Protein AF-A0A150NVM1-F1 (afdb_monomer_lite)

Foldseek 3Di:
DPPPPDVVLVVLLVVLVVLCVLLVVLVVQVPDPDPDRPSVVSNVVSVVSVVSNVVSVVVVQVPDPDRDPVVVVVVVVVVVCVVVVVVVVVVVVVVVPPDPVVVPD

Radius of gyration: 19.24 Å; chains: 1; bounding box: 65×21×48 Å

pLDDT: mean 72.73, std 12.14, range [39.81, 87.25]

Organism: Strept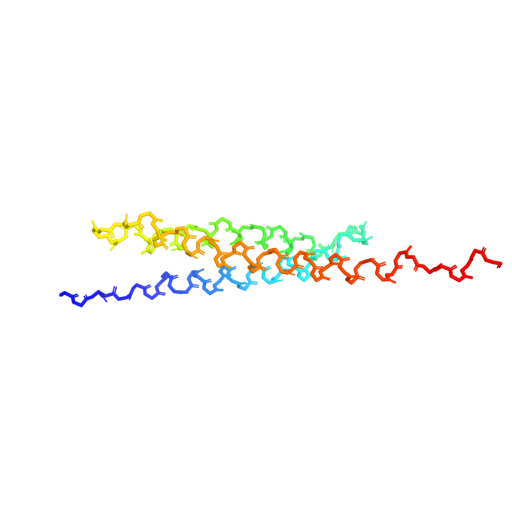ococcus mitis (NCBI:txid28037)

Structure (mmCIF, N/CA/C/O backbone):
data_AF-A0A150NVM1-F1
#
_entry.id   AF-A0A150NVM1-F1
#
loop_
_atom_site.group_PDB
_atom_site.id
_atom_site.type_symbol
_atom_site.label_atom_id
_atom_site.label_alt_id
_atom_site.label_comp_id
_atom_site.label_asym_id
_atom_site.label_entity_id
_atom_site.label_seq_id
_atom_site.pdbx_PDB_ins_code
_atom_site.Cartn_x
_atom_site.Cartn_y
_atom_site.Cartn_z
_atom_site.occupancy
_atom_site.B_iso_or_equiv
_atom_site.auth_seq_id
_atom_site.auth_comp_id
_atom_site.auth_asym_id
_atom_site.auth_atom_id
_atom_site.pdbx_PDB_model_num
ATOM 1 N N . MET A 1 1 ? -23.781 -7.128 18.645 1.00 39.81 1 MET A N 1
ATOM 2 C CA . MET A 1 1 ? -24.124 -6.297 17.466 1.00 39.81 1 MET A CA 1
ATOM 3 C C . MET A 1 1 ? -23.408 -6.861 16.242 1.00 39.81 1 MET A C 1
ATOM 5 O O . MET A 1 1 ? -22.181 -6.860 16.234 1.00 39.81 1 MET A O 1
ATOM 9 N N . ARG A 1 2 ? -24.125 -7.404 15.243 1.00 40.78 2 ARG A N 1
ATOM 10 C CA . ARG A 1 2 ? -23.505 -7.814 13.967 1.00 40.78 2 ARG A CA 1
ATOM 11 C C . ARG A 1 2 ? -22.938 -6.557 13.303 1.00 40.78 2 ARG A C 1
ATOM 13 O O . ARG A 1 2 ? -23.706 -5.679 12.928 1.00 40.78 2 ARG A O 1
ATOM 20 N N . LYS A 1 3 ? -21.610 -6.447 13.188 1.00 58.94 3 LYS A N 1
ATOM 21 C CA . LYS A 1 3 ? -20.993 -5.417 12.341 1.00 58.94 3 LYS A CA 1
ATOM 22 C C . LYS A 1 3 ? -21.445 -5.691 10.910 1.00 58.94 3 LYS A C 1
ATOM 24 O O . LYS A 1 3 ? -21.013 -6.678 10.321 1.00 58.94 3 LYS A O 1
ATOM 29 N N . VAL A 1 4 ? -22.323 -4.851 10.371 1.00 61.94 4 VAL A N 1
ATOM 30 C CA . VAL A 1 4 ? -22.632 -4.857 8.940 1.00 61.94 4 VAL A CA 1
ATOM 31 C C . VAL A 1 4 ? -21.328 -4.518 8.227 1.00 61.94 4 VAL A C 1
ATOM 33 O O . VAL A 1 4 ? -20.774 -3.432 8.401 1.00 61.94 4 VAL A O 1
ATOM 36 N N . ARG A 1 5 ? -20.759 -5.501 7.527 1.00 64.19 5 ARG A N 1
ATOM 37 C CA . ARG A 1 5 ? -19.500 -5.327 6.807 1.00 64.19 5 ARG A CA 1
ATOM 38 C C . ARG A 1 5 ? -19.771 -4.412 5.619 1.00 64.19 5 ARG A C 1
ATOM 40 O O . ARG A 1 5 ? -20.614 -4.725 4.786 1.00 64.19 5 ARG A O 1
ATOM 47 N N . ASN A 1 6 ? -19.090 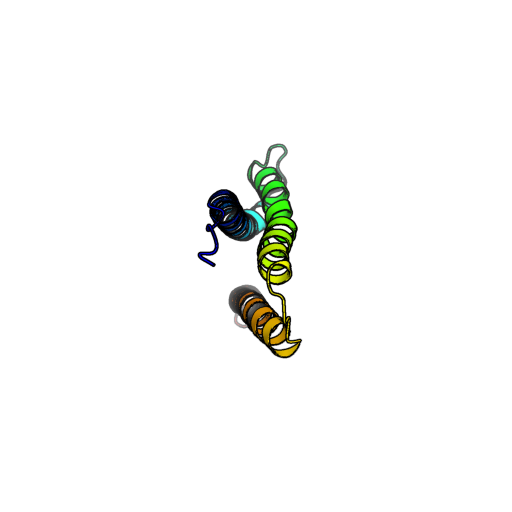-3.273 5.566 1.00 75.00 6 ASN A N 1
ATOM 48 C CA . ASN A 1 6 ? -19.290 -2.310 4.493 1.00 75.00 6 ASN A CA 1
ATOM 49 C C . ASN A 1 6 ? -18.517 -2.781 3.255 1.00 75.00 6 ASN A C 1
ATOM 51 O O . ASN A 1 6 ? -17.306 -2.584 3.157 1.00 75.00 6 ASN A O 1
ATOM 55 N N . ILE A 1 7 ? -19.223 -3.443 2.338 1.00 81.12 7 ILE A N 1
ATOM 56 C CA . ILE A 1 7 ? -18.664 -4.045 1.115 1.00 81.12 7 ILE A CA 1
ATOM 57 C C . ILE A 1 7 ? -17.917 -2.997 0.274 1.00 81.12 7 ILE A C 1
ATOM 59 O O . ILE A 1 7 ? -16.881 -3.303 -0.308 1.00 81.12 7 ILE A O 1
ATOM 63 N N . ASN A 1 8 ? -18.375 -1.741 0.297 1.00 83.44 8 ASN A N 1
ATOM 64 C CA . ASN A 1 8 ? -17.735 -0.622 -0.401 1.00 83.44 8 ASN A CA 1
ATOM 65 C C . ASN A 1 8 ? -16.280 -0.399 0.044 1.00 83.44 8 ASN A C 1
ATOM 67 O O . ASN A 1 8 ? -15.426 -0.056 -0.768 1.00 83.44 8 ASN A O 1
ATOM 71 N N . LEU A 1 9 ? -15.978 -0.622 1.328 1.00 81.50 9 LEU A N 1
ATOM 72 C CA . LEU A 1 9 ? -14.622 -0.460 1.861 1.00 81.50 9 LEU A CA 1
ATOM 73 C C . LEU A 1 9 ? -13.716 -1.631 1.494 1.00 81.50 9 LEU A C 1
ATOM 75 O O . LEU A 1 9 ? -12.537 -1.417 1.221 1.00 81.50 9 LEU A O 1
ATOM 79 N N . ASP A 1 10 ? -14.257 -2.851 1.462 1.00 81.75 10 ASP A N 1
ATOM 80 C CA . ASP A 1 10 ? -13.515 -4.017 0.976 1.00 81.75 10 ASP A CA 1
ATOM 81 C C . ASP A 1 10 ? -13.178 -3.841 -0.517 1.00 81.75 10 ASP A C 1
ATOM 83 O O . ASP A 1 10 ? -12.039 -4.085 -0.915 1.00 81.75 10 ASP A O 1
ATOM 87 N N . LEU A 1 11 ? -14.111 -3.316 -1.324 1.00 85.44 11 LEU A N 1
ATOM 88 C CA . LEU A 1 11 ? -13.877 -2.987 -2.735 1.00 85.44 11 LEU A CA 1
ATOM 89 C C . LEU A 1 11 ? -12.765 -1.936 -2.899 1.00 85.44 11 LEU A C 1
ATOM 91 O O . LEU A 1 11 ? -11.838 -2.125 -3.686 1.00 85.44 11 LEU A O 1
ATOM 95 N N . LEU A 1 12 ? -12.816 -0.858 -2.108 1.00 86.50 12 LEU A N 1
ATOM 96 C CA . LEU A 1 12 ? -11.813 0.209 -2.152 1.00 86.50 12 LEU A CA 1
ATOM 97 C C . LEU A 1 12 ? -10.423 -0.298 -1.739 1.00 86.50 12 LEU A C 1
ATOM 99 O O . LEU A 1 12 ? -9.411 0.119 -2.301 1.00 86.50 12 LEU A O 1
ATOM 103 N N . LYS A 1 13 ? -10.370 -1.254 -0.804 1.00 83.75 13 LYS A N 1
ATOM 104 C CA . LYS A 1 13 ? -9.129 -1.922 -0.401 1.00 83.75 13 LYS A CA 1
ATOM 105 C C . LYS A 1 13 ? -8.529 -2.753 -1.532 1.00 83.75 13 LYS A C 1
ATOM 107 O O . LYS A 1 13 ? -7.320 -2.696 -1.739 1.00 83.75 13 LYS A O 1
ATOM 112 N N . 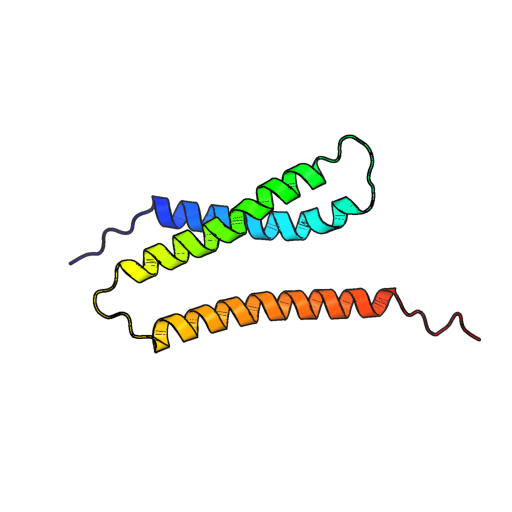VAL A 1 14 ? -9.357 -3.508 -2.258 1.00 86.62 14 VAL A N 1
ATOM 113 C CA . VAL A 1 14 ? -8.916 -4.304 -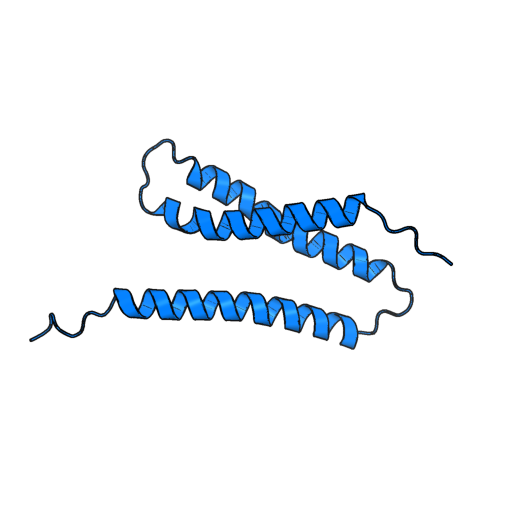3.416 1.00 86.62 14 VAL A CA 1
ATOM 114 C C . VAL A 1 14 ? -8.379 -3.390 -4.515 1.00 86.62 14 VAL A C 1
ATOM 116 O O . VAL A 1 14 ? -7.278 -3.628 -5.006 1.00 86.62 14 VAL A O 1
ATOM 119 N N . LEU A 1 15 ? -9.096 -2.309 -4.838 1.00 87.25 15 LEU A N 1
ATOM 120 C CA . LEU A 1 15 ? -8.648 -1.319 -5.823 1.00 87.25 15 LEU A CA 1
ATOM 121 C C . LEU A 1 15 ? -7.304 -0.691 -5.431 1.00 87.25 15 LEU A C 1
ATOM 123 O O . LEU A 1 15 ? -6.401 -0.603 -6.263 1.00 87.25 15 LEU A O 1
ATOM 127 N N . ALA A 1 16 ? -7.135 -0.331 -4.156 1.00 86.69 16 ALA A N 1
ATOM 128 C CA . ALA A 1 16 ? -5.873 0.197 -3.651 1.00 86.69 16 ALA A CA 1
ATOM 129 C C . ALA A 1 16 ? -4.723 -0.822 -3.778 1.00 86.69 16 ALA A C 1
ATOM 131 O O . ALA A 1 16 ? -3.625 -0.461 -4.195 1.00 86.69 16 ALA A O 1
ATOM 132 N N . CYS A 1 17 ? -4.960 -2.104 -3.483 1.00 84.12 17 CYS A N 1
ATOM 133 C CA . CYS A 1 17 ? -3.947 -3.146 -3.672 1.00 84.12 17 CYS A CA 1
ATOM 134 C C . CYS A 1 17 ? -3.549 -3.309 -5.148 1.00 84.12 17 CYS A C 1
ATOM 136 O O . CYS A 1 17 ? -2.358 -3.388 -5.448 1.00 84.12 17 CYS A O 1
ATOM 138 N N . VAL A 1 18 ? -4.521 -3.325 -6.068 1.00 86.62 18 VAL A N 1
ATOM 139 C CA . VAL A 1 18 ? -4.254 -3.439 -7.514 1.00 86.62 18 VAL A CA 1
ATOM 140 C C . VAL A 1 18 ? -3.403 -2.271 -8.006 1.00 86.62 18 VAL A C 1
ATOM 142 O O . VAL A 1 18 ? -2.418 -2.481 -8.712 1.00 86.62 18 VAL A O 1
ATOM 145 N N . GLY A 1 19 ? -3.726 -1.045 -7.598 1.00 85.88 19 GLY A N 1
ATOM 146 C CA . GLY A 1 19 ? -2.972 0.121 -8.042 1.00 85.88 19 GLY A CA 1
ATOM 147 C C . GLY A 1 19 ? -1.561 0.234 -7.439 1.00 85.88 19 GLY A C 1
ATOM 148 O O . GLY A 1 19 ? -0.663 0.749 -8.103 1.00 85.88 19 GLY A O 1
ATOM 149 N N . VAL A 1 20 ? -1.306 -0.329 -6.250 1.00 83.12 20 VAL A N 1
ATOM 150 C CA . VAL A 1 20 ? 0.065 -0.463 -5.708 1.00 83.12 20 VAL A CA 1
ATOM 151 C C . VAL A 1 20 ? 0.903 -1.437 -6.546 1.00 83.12 20 VAL A C 1
ATOM 153 O O . VAL A 1 20 ? 2.062 -1.151 -6.845 1.00 83.12 20 VAL A O 1
ATOM 156 N N . VAL A 1 21 ? 0.323 -2.563 -6.977 1.00 83.62 21 VAL A N 1
ATOM 157 C CA . VAL A 1 21 ? 1.001 -3.496 -7.897 1.00 83.62 21 VAL A CA 1
ATOM 158 C C . VAL A 1 21 ? 1.286 -2.808 -9.234 1.00 83.62 21 VAL A C 1
ATOM 160 O O . VAL A 1 21 ? 2.414 -2.868 -9.725 1.00 83.62 21 VAL A O 1
ATOM 163 N N . LEU A 1 22 ? 0.304 -2.081 -9.781 1.00 84.81 22 LEU A N 1
ATOM 164 C CA . LEU A 1 22 ? 0.460 -1.305 -11.013 1.00 84.81 22 LEU A CA 1
ATOM 165 C C . LEU A 1 22 ? 1.632 -0.313 -10.917 1.00 84.81 22 LEU A C 1
ATOM 167 O O . LEU A 1 22 ? 2.458 -0.252 -11.829 1.00 84.81 22 LEU A O 1
ATOM 171 N N . LEU A 1 23 ? 1.761 0.411 -9.801 1.00 84.31 23 LEU A N 1
ATOM 172 C CA . LEU A 1 23 ? 2.861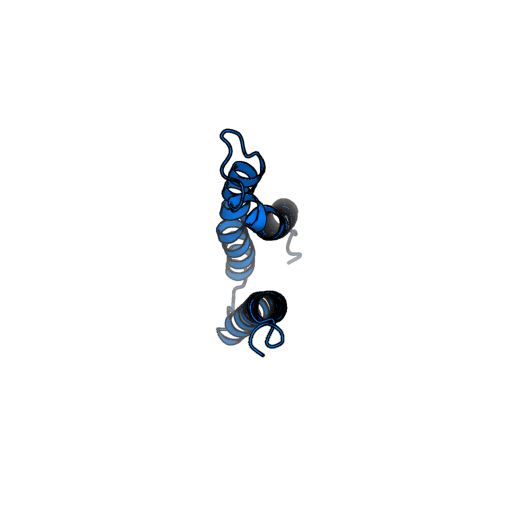 1.353 -9.572 1.00 84.31 23 LEU A CA 1
ATOM 173 C C . LEU A 1 23 ? 4.235 0.667 -9.637 1.00 84.31 23 LEU A C 1
ATOM 175 O O . LEU A 1 23 ? 5.153 1.172 -10.282 1.00 84.31 23 LEU A O 1
ATOM 179 N N . HIS A 1 24 ? 4.374 -0.515 -9.033 1.00 80.06 24 HIS A N 1
ATOM 180 C CA . HIS A 1 24 ? 5.627 -1.270 -9.094 1.00 80.06 24 HIS A CA 1
ATOM 181 C C . HIS A 1 24 ? 5.936 -1.806 -10.494 1.00 80.06 24 HIS A C 1
ATOM 183 O O . HIS A 1 24 ? 7.098 -1.800 -10.897 1.00 80.06 24 HIS A O 1
ATOM 189 N N . THR A 1 25 ? 4.922 -2.220 -11.258 1.00 79.00 25 THR A N 1
ATOM 190 C CA . THR A 1 25 ? 5.124 -2.690 -12.642 1.00 79.00 25 THR A CA 1
ATOM 191 C C . THR A 1 25 ? 5.486 -1.561 -13.608 1.00 79.00 25 THR A C 1
ATOM 193 O O . THR A 1 25 ? 6.283 -1.754 -14.522 1.00 79.00 25 THR A O 1
ATOM 196 N N . THR A 1 26 ? 4.946 -0.362 -13.388 1.00 77.25 26 THR A N 1
ATOM 197 C CA . THR A 1 26 ? 5.116 0.793 -14.286 1.00 77.25 26 THR A CA 1
ATOM 198 C C . THR A 1 26 ? 6.366 1.616 -13.981 1.00 77.25 26 THR A C 1
ATOM 200 O O . THR A 1 26 ? 6.814 2.375 -14.837 1.00 77.25 26 THR A O 1
ATOM 203 N N . MET A 1 27 ? 7.000 1.409 -12.820 1.00 69.38 27 MET A N 1
ATOM 204 C CA . MET A 1 27 ? 8.236 2.087 -12.400 1.00 69.38 27 MET A CA 1
ATOM 205 C C . MET A 1 27 ? 9.402 1.918 -13.395 1.00 69.38 27 MET A C 1
ATOM 207 O O . MET A 1 27 ? 10.255 2.798 -13.502 1.00 69.38 27 MET A O 1
ATOM 211 N N . GLY A 1 28 ? 9.440 0.819 -14.158 1.00 64.06 28 GLY A N 1
ATOM 212 C CA . GLY A 1 28 ? 10.433 0.603 -15.220 1.00 64.06 28 GLY A CA 1
ATOM 213 C C . GLY A 1 28 ? 10.215 1.453 -16.480 1.00 64.06 28 GLY A C 1
ATOM 214 O O . GLY A 1 28 ? 11.168 1.688 -17.218 1.00 64.06 28 GLY A O 1
ATOM 215 N N . GLY A 1 29 ? 8.998 1.961 -16.701 1.00 61.72 29 GLY A N 1
ATOM 216 C CA . GLY A 1 29 ? 8.618 2.728 -17.895 1.00 61.72 29 GLY A CA 1
ATOM 217 C C . GLY A 1 29 ? 9.178 4.146 -17.966 1.00 61.72 29 GLY A C 1
ATOM 218 O O . GLY A 1 29 ? 9.053 4.802 -18.994 1.00 61.72 29 GLY A O 1
ATOM 219 N N . PHE A 1 30 ? 9.824 4.618 -16.899 1.00 56.22 30 PHE A N 1
ATOM 220 C CA . PHE A 1 30 ? 10.508 5.913 -16.877 1.00 56.22 30 PHE A CA 1
ATOM 221 C C . PHE A 1 30 ? 11.856 5.912 -17.617 1.00 56.22 30 PHE A C 1
ATOM 223 O O . PHE A 1 30 ? 12.471 6.967 -17.744 1.00 56.22 30 PHE A O 1
ATOM 230 N N . LYS A 1 31 ? 12.350 4.746 -18.061 1.00 56.91 31 LYS A N 1
ATOM 231 C CA . LYS A 1 31 ? 13.659 4.629 -18.722 1.00 56.91 31 LYS A CA 1
ATOM 232 C C . LYS A 1 31 ? 13.676 5.091 -20.180 1.00 56.91 31 LYS A C 1
ATOM 234 O O . LYS A 1 31 ? 14.725 5.530 -20.631 1.00 56.91 31 LYS A O 1
ATOM 239 N N . ASP A 1 32 ? 12.544 5.042 -20.875 1.00 56.62 32 ASP A N 1
ATOM 240 C CA . ASP A 1 32 ? 12.446 5.408 -22.289 1.00 56.62 32 ASP A CA 1
ATOM 241 C C . ASP A 1 32 ? 11.529 6.618 -22.440 1.00 56.62 32 ASP A C 1
ATOM 243 O O . ASP A 1 32 ? 10.347 6.480 -22.730 1.00 56.62 32 ASP A O 1
ATOM 247 N N . THR A 1 33 ? 12.047 7.819 -22.180 1.00 54.47 33 THR A N 1
ATOM 248 C CA . THR A 1 33 ? 11.292 9.084 -22.195 1.00 54.47 33 THR A CA 1
ATOM 249 C C . THR A 1 33 ? 10.955 9.547 -23.621 1.00 54.47 33 THR A C 1
ATOM 251 O O . THR A 1 33 ? 11.337 10.632 -24.054 1.00 54.47 33 THR A O 1
ATOM 254 N N . GLY A 1 34 ? 10.233 8.717 -24.373 1.00 54.81 34 GLY A N 1
ATOM 255 C CA . GLY A 1 34 ? 9.517 9.126 -25.573 1.00 54.81 34 GLY A CA 1
ATOM 256 C C . GLY A 1 34 ? 8.216 9.828 -25.185 1.00 54.81 34 GLY A C 1
ATOM 257 O O . GLY A 1 34 ? 7.497 9.380 -24.288 1.00 54.81 34 GLY A O 1
ATOM 258 N N . SER A 1 35 ? 7.916 10.949 -25.843 1.00 57.03 35 SER A N 1
ATOM 259 C CA . SER A 1 35 ? 6.608 11.607 -25.761 1.00 57.03 35 SER A CA 1
ATOM 260 C C . SER A 1 35 ? 5.526 10.541 -25.995 1.00 57.03 35 SER A C 1
ATOM 262 O O . SER A 1 35 ? 5.639 9.814 -26.977 1.00 57.03 35 SER A O 1
ATOM 264 N N . TRP A 1 36 ? 4.534 10.418 -25.100 1.00 56.12 36 TRP A N 1
ATOM 265 C CA . TRP A 1 36 ? 3.453 9.400 -25.093 1.00 56.12 36 TRP A CA 1
ATOM 266 C C . TRP A 1 36 ? 3.687 8.067 -24.349 1.00 56.12 36 TRP A C 1
ATOM 268 O O . TRP A 1 36 ? 3.097 7.046 -24.702 1.00 56.12 36 TRP A O 1
ATOM 278 N N . ASN A 1 37 ? 4.436 8.056 -23.242 1.00 68.31 37 ASN A N 1
ATOM 279 C CA . ASN A 1 37 ? 4.489 6.863 -22.387 1.00 68.31 37 ASN A CA 1
ATOM 280 C C . ASN A 1 37 ? 3.235 6.681 -21.521 1.00 68.31 37 ASN A C 1
ATOM 282 O O . ASN A 1 37 ? 3.107 7.238 -20.428 1.00 68.31 37 ASN A O 1
ATOM 286 N N . LEU A 1 38 ? 2.347 5.794 -21.973 1.00 74.25 38 LEU A N 1
ATOM 287 C CA . LEU A 1 38 ? 1.199 5.294 -21.211 1.00 74.25 38 LEU A CA 1
ATOM 288 C C . LEU A 1 38 ? 1.620 4.730 -19.835 1.00 74.25 38 LEU A C 1
ATOM 290 O O . LEU A 1 38 ? 0.897 4.904 -18.855 1.00 74.25 38 LEU A O 1
ATOM 294 N N . LEU A 1 39 ? 2.825 4.153 -19.720 1.00 75.06 39 LEU A N 1
ATOM 295 C CA . LEU A 1 39 ? 3.384 3.695 -18.439 1.00 75.06 39 LEU A CA 1
ATOM 296 C C . LEU A 1 39 ? 3.564 4.832 -17.423 1.00 75.06 39 LEU A C 1
ATOM 298 O O . LEU A 1 39 ? 3.306 4.623 -16.242 1.00 75.06 39 LEU A O 1
ATOM 302 N N . THR A 1 40 ? 3.959 6.029 -17.860 1.00 75.31 40 THR A N 1
ATOM 303 C CA . THR A 1 40 ? 4.134 7.187 -16.971 1.00 75.31 40 THR A CA 1
ATOM 304 C C . THR A 1 40 ? 2.791 7.645 -16.401 1.00 75.31 40 THR A C 1
ATOM 306 O O . THR A 1 40 ? 2.684 7.913 -15.205 1.00 75.31 40 THR A O 1
ATOM 309 N N . TYR A 1 41 ? 1.736 7.665 -17.219 1.00 80.50 41 TYR A N 1
ATOM 310 C CA . TYR A 1 41 ? 0.380 7.975 -16.751 1.00 80.50 41 TYR A CA 1
ATOM 311 C C . TYR A 1 41 ? -0.157 6.915 -15.783 1.00 80.50 41 TYR A C 1
ATOM 313 O O . TYR A 1 41 ? -0.716 7.261 -14.740 1.00 80.50 41 TYR A O 1
ATOM 321 N N . LEU A 1 42 ? 0.053 5.630 -16.087 1.00 82.31 42 LEU A N 1
ATOM 322 C CA . LEU A 1 42 ? -0.327 4.536 -15.191 1.00 82.31 42 LEU A CA 1
ATOM 323 C C . LEU A 1 42 ? 0.453 4.568 -13.870 1.00 82.31 42 LEU A C 1
ATOM 325 O O . LEU A 1 42 ? -0.118 4.249 -12.829 1.00 82.31 42 LEU A O 1
ATOM 329 N N . TYR A 1 43 ? 1.717 4.997 -13.887 1.00 82.56 43 TYR A N 1
ATOM 330 C CA . TYR A 1 43 ? 2.507 5.202 -12.675 1.00 82.56 43 TYR A CA 1
ATOM 331 C C . TYR A 1 43 ? 1.881 6.279 -11.787 1.00 82.56 43 TYR A C 1
ATOM 333 O O . TYR A 1 43 ? 1.607 6.009 -10.621 1.00 82.56 43 TYR A O 1
ATOM 341 N N . TYR A 1 44 ? 1.565 7.458 -12.341 1.00 81.56 44 TYR A N 1
ATOM 342 C CA . TYR A 1 44 ? 0.901 8.528 -11.587 1.00 81.56 44 TYR A CA 1
ATOM 343 C C . TYR A 1 44 ? -0.472 8.110 -11.043 1.00 81.56 44 TYR A C 1
ATOM 345 O O . TYR A 1 44 ? -0.797 8.435 -9.899 1.00 81.56 44 TYR A O 1
ATOM 353 N N . LEU A 1 45 ? -1.249 7.345 -11.816 1.00 84.38 45 LEU A N 1
ATOM 354 C CA . LEU A 1 45 ? -2.501 6.741 -11.344 1.00 84.38 45 LEU A CA 1
ATOM 355 C C . LEU A 1 45 ? -2.263 5.752 -10.195 1.00 84.38 45 LEU A C 1
ATOM 357 O O . LEU A 1 45 ? -2.975 5.781 -9.190 1.00 84.38 45 LEU A O 1
ATOM 361 N N . GLY A 1 46 ? -1.229 4.919 -10.305 1.00 84.75 46 GLY A N 1
ATOM 362 C CA . GLY A 1 46 ? -0.793 4.007 -9.252 1.00 84.75 46 GLY A CA 1
ATOM 363 C C . GLY A 1 46 ? -0.415 4.735 -7.959 1.00 84.75 46 GLY A C 1
ATOM 364 O O . GLY A 1 46 ? -0.730 4.244 -6.874 1.00 84.75 46 GLY A O 1
ATOM 365 N N . THR A 1 47 ? 0.161 5.940 -8.042 1.00 84.00 47 THR A N 1
ATOM 366 C CA . THR A 1 47 ? 0.612 6.719 -6.873 1.00 84.00 47 THR A CA 1
ATOM 367 C C . THR A 1 47 ? -0.530 7.069 -5.927 1.00 84.00 47 THR A C 1
ATOM 369 O O . THR A 1 47 ? -0.350 7.020 -4.709 1.00 84.00 47 THR A O 1
ATOM 372 N N . TYR A 1 48 ? -1.731 7.328 -6.453 1.00 85.00 48 TYR A N 1
ATOM 373 C CA . TYR A 1 48 ? -2.927 7.584 -5.641 1.00 85.00 48 TYR A CA 1
ATOM 374 C C . TYR A 1 48 ? -3.370 6.375 -4.809 1.00 85.00 48 TYR A C 1
ATOM 376 O O . TYR A 1 48 ? -4.066 6.532 -3.806 1.00 85.00 48 TYR A O 1
ATOM 384 N N . SER A 1 49 ? -2.929 5.171 -5.168 1.00 86.12 49 SER A N 1
ATOM 385 C CA . SER A 1 49 ? -3.284 3.941 -4.458 1.00 86.12 49 SER A CA 1
ATOM 386 C C . SER A 1 49 ? -2.608 3.839 -3.092 1.00 86.12 49 SER A C 1
ATOM 388 O O . SER A 1 49 ? -3.151 3.206 -2.188 1.00 86.12 49 SER A O 1
ATOM 390 N N . ILE A 1 50 ? -1.468 4.517 -2.905 1.00 82.56 50 ILE A N 1
ATOM 391 C CA . ILE A 1 50 ? -0.741 4.576 -1.632 1.00 82.56 50 ILE A CA 1
ATOM 392 C C . ILE A 1 50 ? -1.585 5.278 -0.546 1.00 82.56 50 ILE A C 1
ATOM 394 O O . ILE A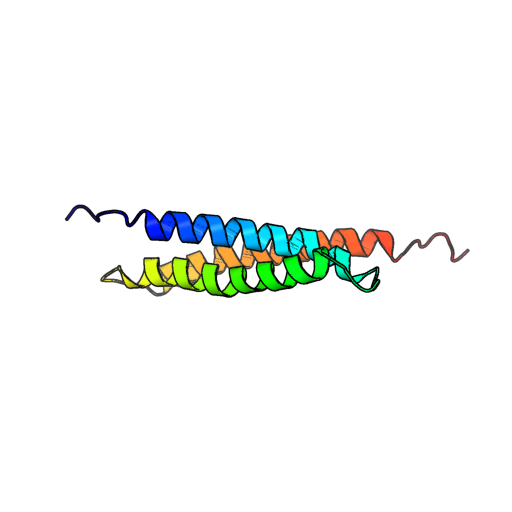 1 50 ? -1.908 4.627 0.453 1.00 82.56 50 ILE A O 1
ATOM 398 N N . PRO A 1 51 ? -2.007 6.555 -0.699 1.00 84.75 51 PRO A N 1
ATOM 399 C CA . PRO A 1 51 ? -2.840 7.219 0.304 1.00 84.75 51 PRO A CA 1
ATOM 400 C C . PRO A 1 51 ? -4.210 6.544 0.471 1.00 84.75 51 PRO A C 1
ATOM 402 O O . PRO A 1 51 ? -4.692 6.435 1.599 1.00 84.75 51 PRO A O 1
ATOM 405 N N . LEU A 1 52 ? -4.805 6.014 -0.605 1.00 85.44 52 LEU A N 1
ATOM 406 C CA . LEU A 1 52 ? -6.053 5.237 -0.546 1.00 85.44 52 LEU A CA 1
ATOM 407 C C . LEU A 1 52 ? -5.919 3.984 0.331 1.00 85.44 52 LEU A C 1
ATOM 409 O O . LEU A 1 52 ? -6.775 3.729 1.181 1.00 85.44 52 LEU A O 1
ATOM 413 N N . PHE A 1 53 ? -4.826 3.230 0.185 1.00 85.12 53 PHE A N 1
ATOM 414 C CA . PHE A 1 53 ? -4.562 2.046 1.000 1.00 85.12 53 PHE A CA 1
ATOM 415 C C . PHE A 1 53 ? -4.458 2.400 2.488 1.00 85.12 53 PHE A C 1
ATOM 417 O O . PHE A 1 53 ? -5.086 1.745 3.328 1.00 85.12 53 PHE A O 1
ATOM 424 N N . PHE A 1 54 ? -3.707 3.449 2.831 1.00 81.81 54 PHE A N 1
ATOM 425 C CA . PHE A 1 54 ? -3.582 3.894 4.220 1.00 81.81 54 PHE A CA 1
ATOM 426 C C . PHE A 1 54 ? -4.912 4.402 4.787 1.00 81.81 54 PHE A C 1
ATOM 428 O O . PHE A 1 54 ? -5.259 4.050 5.916 1.00 81.81 54 PHE A O 1
ATOM 435 N N . MET A 1 55 ? -5.694 5.145 4.002 1.00 83.44 55 MET A N 1
ATOM 436 C CA . MET A 1 55 ? -6.988 5.685 4.424 1.00 83.44 55 MET A CA 1
ATOM 437 C C . MET A 1 55 ? -8.014 4.581 4.711 1.00 83.44 55 MET A C 1
ATOM 439 O O . MET A 1 55 ? -8.653 4.599 5.764 1.00 83.44 55 MET A O 1
ATOM 443 N N . VAL A 1 56 ? -8.134 3.573 3.838 1.00 83.50 56 VAL A N 1
ATOM 444 C CA . VAL A 1 56 ? -9.074 2.451 4.034 1.00 83.50 56 VAL A CA 1
ATOM 445 C C . VAL A 1 56 ? -8.685 1.595 5.240 1.00 83.50 56 VAL A C 1
ATOM 447 O O . VAL A 1 56 ? -9.539 1.224 6.050 1.00 83.50 56 VAL A O 1
ATOM 450 N N . ASN A 1 57 ? -7.392 1.296 5.402 1.00 78.25 57 ASN A N 1
ATOM 451 C CA . ASN A 1 57 ? -6.915 0.547 6.567 1.00 78.25 57 ASN A CA 1
ATOM 452 C C . ASN A 1 57 ? -7.075 1.353 7.871 1.00 78.25 57 ASN A C 1
ATOM 454 O O . ASN A 1 57 ? -7.432 0.769 8.897 1.00 78.25 57 ASN A O 1
ATOM 458 N N . GLY A 1 58 ? -6.867 2.673 7.826 1.00 77.19 58 GLY A N 1
ATOM 459 C CA . GLY A 1 58 ? -7.093 3.595 8.941 1.00 77.19 58 GLY A CA 1
ATOM 460 C C . GLY A 1 58 ? -8.564 3.681 9.347 1.00 77.19 58 GLY A C 1
ATOM 461 O O . GLY A 1 58 ? -8.888 3.505 10.519 1.00 77.19 58 GLY A O 1
ATOM 462 N N . TYR A 1 59 ? -9.481 3.836 8.391 1.00 76.38 59 TYR A N 1
ATOM 463 C CA . TYR A 1 59 ? -10.922 3.860 8.664 1.00 76.38 59 TYR A CA 1
ATOM 464 C C . TYR A 1 59 ? -11.398 2.587 9.385 1.00 76.38 59 TYR A C 1
ATOM 466 O O . TYR A 1 59 ? -12.180 2.644 10.337 1.00 76.38 59 TYR A O 1
ATOM 474 N N . LEU A 1 60 ? -10.876 1.421 8.990 1.00 69.94 60 LEU A N 1
ATOM 475 C CA . LEU A 1 60 ? -11.213 0.147 9.629 1.00 69.94 60 LEU A CA 1
ATOM 476 C C . LEU A 1 60 ? -10.736 0.062 11.098 1.00 69.94 60 LEU A C 1
ATOM 478 O O . LEU A 1 60 ? -11.286 -0.722 11.880 1.00 69.94 60 LEU A O 1
ATOM 482 N N . LEU A 1 61 ? -9.724 0.855 11.469 1.00 68.50 61 LEU A N 1
ATOM 483 C CA . LEU A 1 61 ? -9.191 0.974 12.830 1.00 68.50 61 LEU A CA 1
ATOM 484 C C . LEU A 1 61 ? -10.008 1.940 13.700 1.00 68.50 61 LEU A C 1
ATOM 486 O O . LEU A 1 61 ? -10.228 1.623 14.868 1.00 68.50 61 LEU A O 1
ATOM 490 N N . LEU A 1 62 ? -10.518 3.049 13.145 1.00 65.75 62 LEU A N 1
ATOM 491 C CA . LEU A 1 62 ? -11.335 4.027 13.888 1.00 65.75 62 LEU A CA 1
ATOM 492 C C . LEU A 1 62 ? -12.651 3.435 14.432 1.00 65.75 62 LEU A C 1
ATOM 494 O O . LEU A 1 62 ? -13.176 3.897 15.439 1.00 65.75 62 LEU A O 1
ATOM 498 N N . GLY A 1 63 ? -13.184 2.379 13.810 1.00 62.03 63 GLY A N 1
ATOM 499 C CA . GLY A 1 63 ? -14.428 1.720 14.230 1.00 62.03 63 GLY A CA 1
ATOM 500 C C . GLY A 1 63 ? -14.302 0.740 15.409 1.00 62.03 63 GLY A C 1
ATOM 501 O O . GLY A 1 63 ? -15.135 -0.174 15.523 1.00 62.03 63 GLY A O 1
ATOM 502 N N . LYS A 1 64 ? -13.251 0.823 16.236 1.00 63.25 64 LYS A N 1
ATOM 503 C CA . LYS A 1 64 ? -13.080 -0.006 17.443 1.00 63.25 64 LYS A CA 1
ATOM 504 C C . LYS A 1 64 ? -13.011 0.882 18.691 1.00 63.25 64 LYS A C 1
ATOM 506 O O . LYS A 1 64 ? -12.225 1.811 18.738 1.00 63.25 64 LYS A O 1
ATOM 511 N N . ARG A 1 65 ? -13.849 0.573 19.692 1.00 57.41 65 ARG A N 1
ATOM 512 C CA . ARG A 1 65 ? -14.007 1.340 20.947 1.00 57.41 65 ARG A CA 1
ATOM 513 C C . ARG A 1 65 ? -12.785 1.292 21.872 1.00 57.41 65 ARG A C 1
ATOM 515 O O . ARG A 1 65 ? -12.623 2.196 22.672 1.00 57.41 65 ARG A O 1
ATOM 522 N N . GLU A 1 66 ? -11.927 0.283 21.730 1.00 58.31 66 GLU A N 1
ATOM 523 C CA . GLU A 1 66 ? -10.682 0.154 22.492 1.00 58.31 66 GLU A CA 1
ATOM 524 C C . GLU A 1 66 ? -9.536 -0.100 21.519 1.00 58.31 66 GLU A C 1
ATOM 526 O O . GLU A 1 66 ? -9.304 -1.216 21.047 1.00 58.31 66 GLU A O 1
ATOM 531 N N . ILE A 1 67 ? -8.872 0.982 21.126 1.00 61.22 67 ILE A N 1
ATOM 532 C CA . ILE A 1 67 ? -7.740 0.929 20.212 1.00 61.22 67 ILE A CA 1
ATOM 533 C C . ILE A 1 67 ? -6.477 0.833 21.065 1.00 61.22 67 ILE A C 1
ATOM 535 O O . ILE A 1 67 ? -5.887 1.839 21.440 1.00 61.22 67 ILE A O 1
ATOM 539 N N . THR A 1 68 ? -6.057 -0.384 21.404 1.00 71.81 68 THR A N 1
ATOM 540 C CA . THR A 1 68 ? -4.760 -0.585 22.060 1.00 71.81 68 THR A CA 1
ATOM 541 C C . THR A 1 68 ? -3.644 -0.236 21.073 1.00 71.81 68 THR A C 1
ATOM 543 O O . THR A 1 68 ? -3.567 -0.834 19.995 1.00 71.81 68 THR A O 1
ATOM 546 N N . SER A 1 69 ? -2.741 0.683 21.433 1.00 65.12 69 SER A N 1
ATOM 547 C CA . SER A 1 69 ? -1.611 1.107 20.584 1.00 65.12 69 SER A CA 1
ATOM 548 C C . SER A 1 69 ? -0.763 -0.068 20.079 1.00 65.12 69 SER A C 1
ATOM 550 O O . SER A 1 69 ? -0.300 -0.060 18.939 1.00 65.12 69 SER A O 1
ATOM 552 N N . HIS A 1 70 ? -0.647 -1.137 20.874 1.00 76.00 70 HIS A N 1
ATOM 553 C CA . HIS A 1 70 ? 0.016 -2.384 20.484 1.00 76.00 70 HIS A CA 1
ATOM 554 C C . HIS A 1 70 ? -0.599 -3.024 19.222 1.00 76.00 70 HIS A C 1
ATOM 556 O O . HIS A 1 70 ? 0.119 -3.527 18.358 1.00 76.00 70 HIS A O 1
ATOM 562 N N . TYR A 1 71 ? -1.926 -2.998 19.074 1.00 73.50 71 TYR A N 1
ATOM 563 C CA . TYR A 1 71 ? -2.611 -3.594 17.923 1.00 73.50 71 TYR A CA 1
ATOM 564 C C . TYR A 1 71 ? -2.342 -2.814 16.627 1.00 73.50 71 TYR A C 1
ATOM 566 O O . TYR A 1 71 ? -2.167 -3.416 15.564 1.00 73.50 71 TYR A O 1
ATOM 574 N N . ILE A 1 72 ? -2.261 -1.480 16.712 1.00 74.62 72 ILE A N 1
ATOM 575 C CA . ILE A 1 72 ? -1.882 -0.631 15.575 1.00 74.62 72 ILE A CA 1
ATOM 576 C C . ILE A 1 72 ? -0.425 -0.895 15.195 1.00 74.62 72 ILE A C 1
ATOM 578 O O . ILE A 1 72 ? -0.148 -1.189 14.032 1.00 74.62 72 ILE A O 1
ATOM 582 N N . LEU A 1 73 ? 0.491 -0.846 16.168 1.00 74.88 73 LEU A N 1
ATOM 583 C CA . LEU A 1 73 ? 1.922 -1.049 15.933 1.00 74.88 73 LEU A CA 1
ATOM 584 C C . LEU A 1 73 ? 2.207 -2.408 15.294 1.00 74.88 73 LEU A C 1
ATOM 586 O O . LEU A 1 73 ? 3.024 -2.495 14.382 1.00 74.88 73 LEU A O 1
ATOM 590 N N . GLN A 1 74 ? 1.485 -3.458 15.689 1.00 79.06 74 GLN A N 1
ATOM 591 C CA . GLN A 1 74 ? 1.640 -4.775 15.079 1.00 79.06 74 GLN A CA 1
ATOM 592 C C . GLN A 1 74 ? 1.202 -4.793 13.609 1.00 79.06 74 GLN A C 1
ATOM 594 O O . GLN A 1 74 ? 1.879 -5.399 12.782 1.00 79.06 74 GLN A O 1
ATOM 599 N N . LYS A 1 75 ? 0.122 -4.091 13.242 1.00 76.25 75 LYS A N 1
ATOM 600 C CA . LYS A 1 75 ? -0.292 -3.962 11.832 1.00 76.25 75 LYS A CA 1
ATOM 601 C C . LYS A 1 75 ? 0.669 -3.111 11.012 1.00 76.25 75 LYS A C 1
ATOM 603 O O . LYS A 1 75 ? 1.001 -3.497 9.895 1.00 76.25 75 LYS A O 1
ATOM 608 N N . VAL A 1 76 ? 1.129 -1.990 11.564 1.00 79.62 76 VAL A N 1
ATOM 609 C CA . VAL A 1 76 ? 2.137 -1.139 10.918 1.00 79.62 76 VAL A CA 1
ATOM 610 C C . VAL A 1 76 ? 3.425 -1.928 10.704 1.00 79.62 76 VAL A C 1
ATOM 612 O O . VAL A 1 76 ? 3.976 -1.884 9.611 1.00 79.62 76 VAL A O 1
ATOM 615 N N . LYS A 1 77 ? 3.849 -2.733 11.687 1.00 82.31 77 LYS A N 1
ATOM 616 C CA . LYS A 1 77 ? 5.007 -3.625 11.567 1.00 82.31 77 LYS A CA 1
ATOM 617 C C . LYS A 1 77 ? 4.860 -4.599 10.394 1.00 82.31 77 LYS A C 1
ATOM 619 O O . LYS A 1 77 ? 5.804 -4.745 9.630 1.00 82.31 77 LYS A O 1
ATOM 624 N N . TRP A 1 78 ? 3.694 -5.219 10.202 1.00 79.62 78 TRP A N 1
ATOM 625 C CA . TRP A 1 78 ? 3.453 -6.108 9.053 1.00 79.62 78 TRP A CA 1
ATOM 626 C C . TRP A 1 78 ? 3.529 -5.385 7.701 1.00 79.62 78 TRP A C 1
ATOM 628 O O . TRP A 1 78 ? 4.138 -5.903 6.762 1.00 79.62 78 TRP A O 1
ATOM 638 N N . ILE A 1 79 ? 2.954 -4.182 7.602 1.00 81.12 79 ILE A N 1
ATOM 639 C CA . ILE A 1 79 ? 3.040 -3.355 6.386 1.00 81.12 79 ILE A CA 1
ATOM 640 C C . ILE A 1 79 ? 4.500 -2.961 6.125 1.00 81.12 79 ILE A C 1
ATOM 642 O O . ILE A 1 79 ? 4.991 -3.131 5.013 1.00 81.12 79 ILE A O 1
ATOM 646 N N . LEU A 1 80 ? 5.210 -2.505 7.159 1.00 80.81 80 LEU A N 1
ATOM 647 C CA . LEU A 1 80 ? 6.610 -2.097 7.076 1.00 80.81 80 LEU A CA 1
ATOM 648 C C . LEU A 1 80 ? 7.516 -3.256 6.650 1.00 80.81 80 LEU A C 1
ATOM 650 O O . LEU A 1 80 ? 8.368 -3.064 5.793 1.00 80.81 80 LEU A O 1
ATOM 654 N N . ILE A 1 81 ? 7.309 -4.459 7.196 1.00 82.81 81 ILE A N 1
ATOM 655 C CA . ILE A 1 81 ? 8.036 -5.665 6.775 1.00 82.81 81 ILE A CA 1
ATOM 656 C C . ILE A 1 81 ? 7.796 -5.927 5.289 1.00 82.81 81 ILE A C 1
ATOM 658 O O . ILE A 1 81 ? 8.757 -6.105 4.554 1.00 82.81 81 ILE A O 1
ATOM 662 N N . THR A 1 82 ? 6.543 -5.886 4.831 1.00 81.44 82 THR A N 1
ATOM 663 C CA . THR A 1 82 ? 6.202 -6.145 3.421 1.00 81.44 82 THR A CA 1
ATOM 664 C C . THR A 1 82 ? 6.898 -5.157 2.479 1.00 81.44 82 THR A C 1
ATOM 666 O O . THR A 1 82 ? 7.517 -5.566 1.496 1.00 81.44 82 THR A O 1
ATOM 669 N N . VAL A 1 83 ? 6.850 -3.859 2.801 1.00 77.31 83 VAL A N 1
ATOM 670 C CA . VAL A 1 83 ? 7.493 -2.803 2.000 1.00 77.31 83 VAL A CA 1
ATOM 671 C C . VAL A 1 83 ? 9.018 -2.942 2.026 1.00 77.31 83 VAL A C 1
ATOM 673 O O . VAL A 1 83 ? 9.658 -2.861 0.977 1.00 77.31 83 VAL A O 1
ATOM 676 N N . SER A 1 84 ? 9.603 -3.202 3.196 1.00 76.06 84 SER A N 1
ATOM 677 C CA . SER A 1 84 ? 11.048 -3.406 3.345 1.00 76.06 84 SER A CA 1
ATOM 678 C C . SER A 1 84 ? 11.534 -4.651 2.606 1.00 76.06 84 SER A C 1
ATOM 680 O O . SER A 1 84 ? 12.561 -4.587 1.939 1.00 76.06 84 SER A O 1
ATOM 682 N N . SER A 1 85 ? 10.797 -5.763 2.658 1.00 83.38 85 SER A N 1
ATOM 683 C CA . SER A 1 85 ? 11.136 -6.986 1.923 1.00 83.38 85 SER A CA 1
ATOM 684 C C . SER A 1 85 ? 11.167 -6.747 0.417 1.00 83.38 85 SER A C 1
ATOM 686 O O . SER A 1 85 ? 12.130 -7.144 -0.233 1.00 83.38 85 SER A O 1
ATOM 688 N N . TRP A 1 86 ? 10.171 -6.050 -0.140 1.00 78.25 86 TRP A N 1
ATOM 689 C CA . TRP A 1 86 ? 10.168 -5.710 -1.566 1.00 78.25 86 TRP A CA 1
ATOM 690 C C . TRP A 1 86 ? 11.343 -4.801 -1.943 1.00 78.25 86 TRP A C 1
ATOM 692 O O . TRP A 1 86 ? 12.009 -5.027 -2.952 1.00 78.25 86 TRP A O 1
ATOM 702 N N . ASN A 1 87 ? 11.651 -3.815 -1.096 1.00 73.62 87 ASN A N 1
ATOM 703 C CA . ASN A 1 87 ? 12.789 -2.923 -1.307 1.00 73.62 87 ASN A CA 1
ATOM 704 C C . ASN A 1 87 ? 14.126 -3.692 -1.291 1.00 73.62 87 ASN A C 1
ATOM 706 O O . ASN A 1 87 ? 14.955 -3.494 -2.175 1.00 73.62 87 ASN A O 1
ATOM 710 N N . ILE A 1 88 ? 14.297 -4.639 -0.359 1.00 80.75 88 ILE A N 1
ATOM 711 C CA . ILE A 1 88 ? 15.477 -5.517 -0.277 1.00 80.75 88 ILE A CA 1
ATOM 712 C C . ILE A 1 88 ? 15.589 -6.421 -1.510 1.00 80.75 88 ILE A C 1
ATOM 714 O O . ILE A 1 88 ? 16.679 -6.550 -2.060 1.00 80.75 88 ILE A O 1
ATOM 718 N N . ILE A 1 89 ? 14.488 -7.022 -1.973 1.00 82.50 89 ILE A N 1
ATOM 719 C CA . ILE A 1 89 ? 14.480 -7.868 -3.180 1.00 82.50 89 ILE A CA 1
ATOM 720 C C . ILE A 1 89 ? 14.912 -7.053 -4.400 1.00 82.50 89 ILE A C 1
ATOM 722 O O . ILE A 1 89 ? 15.809 -7.470 -5.129 1.00 82.50 89 ILE A O 1
ATOM 726 N N . VAL A 1 90 ? 14.322 -5.871 -4.602 1.00 74.38 90 VAL A N 1
ATOM 727 C CA . VAL A 1 90 ? 14.700 -4.977 -5.706 1.00 74.38 90 VAL A CA 1
ATOM 728 C C . VAL A 1 90 ? 16.160 -4.548 -5.579 1.00 74.38 90 VAL A C 1
ATOM 730 O O . VAL A 1 90 ? 16.873 -4.534 -6.580 1.00 74.38 90 VAL A O 1
ATOM 733 N N . TRP A 1 91 ? 16.627 -4.230 -4.371 1.00 76.06 91 TRP A N 1
ATOM 734 C CA . TRP A 1 91 ? 18.023 -3.885 -4.125 1.00 76.06 91 TRP A CA 1
ATOM 735 C C . TRP A 1 91 ? 18.971 -5.034 -4.488 1.00 76.06 91 TRP A C 1
ATOM 737 O O . TRP A 1 91 ? 19.938 -4.791 -5.204 1.00 76.06 91 TRP A O 1
ATOM 747 N N . LEU A 1 92 ? 18.671 -6.274 -4.081 1.00 77.38 92 LEU A N 1
ATOM 748 C CA . LEU A 1 92 ? 19.456 -7.467 -4.423 1.00 77.38 92 LEU A CA 1
ATOM 749 C C . LEU A 1 92 ? 19.494 -7.704 -5.935 1.00 77.38 92 LEU A C 1
ATOM 751 O O . LEU A 1 92 ? 20.579 -7.766 -6.509 1.00 77.38 92 LEU A O 1
ATOM 755 N N . PHE A 1 93 ? 18.331 -7.726 -6.593 1.00 73.75 93 PHE A N 1
ATOM 756 C CA . PHE A 1 93 ? 18.253 -7.879 -8.048 1.00 73.75 93 PHE A CA 1
ATOM 757 C C . PHE A 1 93 ? 19.030 -6.782 -8.780 1.00 73.75 93 PHE A C 1
ATOM 759 O O . PHE A 1 93 ? 19.730 -7.058 -9.747 1.00 73.75 93 PHE A O 1
ATOM 766 N N . LYS A 1 94 ? 18.946 -5.527 -8.326 1.00 66.44 94 LYS A N 1
ATOM 767 C CA . LYS A 1 94 ? 19.662 -4.417 -8.966 1.00 66.44 94 LYS A CA 1
ATOM 768 C C . LYS A 1 94 ? 21.172 -4.473 -8.703 1.00 66.44 94 LYS A C 1
ATOM 770 O O . LYS A 1 94 ? 21.934 -4.025 -9.558 1.00 66.44 94 LYS A O 1
ATOM 775 N N . ARG A 1 95 ? 21.604 -5.038 -7.567 1.00 61.09 95 ARG A N 1
ATOM 776 C CA . ARG A 1 95 ? 23.022 -5.222 -7.219 1.00 61.09 95 ARG A CA 1
ATOM 777 C C . ARG A 1 95 ? 23.719 -6.204 -8.162 1.00 61.09 95 ARG A C 1
ATOM 779 O O . ARG A 1 95 ? 24.866 -5.950 -8.516 1.00 61.09 95 ARG A O 1
ATOM 786 N N . ASP A 1 96 ? 23.027 -7.252 -8.611 1.00 55.75 96 ASP A N 1
ATOM 787 C CA . ASP A 1 96 ? 23.604 -8.284 -9.488 1.00 55.75 96 ASP A CA 1
ATOM 788 C C . ASP A 1 96 ? 23.811 -7.839 -10.950 1.00 55.75 96 ASP A C 1
ATOM 790 O O . ASP A 1 96 ? 24.623 -8.431 -11.656 1.00 55.75 96 ASP A O 1
ATOM 794 N N . PHE A 1 97 ? 23.173 -6.756 -11.419 1.00 54.25 97 PHE A N 1
ATOM 795 C CA . PHE A 1 97 ? 23.316 -6.305 -12.818 1.00 54.25 97 PHE A CA 1
ATOM 796 C C . PHE A 1 97 ? 24.249 -5.102 -13.038 1.00 54.25 97 PHE A C 1
ATOM 798 O O . PHE A 1 97 ? 24.588 -4.812 -14.185 1.00 54.25 97 PHE A O 1
ATOM 805 N N . THR A 1 98 ? 24.686 -4.389 -11.992 1.00 54.84 98 THR A N 1
ATOM 806 C CA . THR A 1 98 ? 25.575 -3.211 -12.146 1.00 54.84 98 THR A CA 1
ATOM 807 C C . THR A 1 98 ? 27.044 -3.472 -11.833 1.00 54.84 98 THR A C 1
ATOM 809 O O . THR A 1 98 ? 27.877 -2.604 -12.082 1.00 54.84 98 THR A O 1
ATOM 812 N N . VAL A 1 99 ? 27.393 -4.651 -11.322 1.00 57.84 99 VAL A N 1
ATOM 813 C CA . VAL A 1 99 ? 28.791 -5.052 -11.139 1.00 57.84 99 VAL A CA 1
ATOM 814 C C . VAL A 1 99 ? 29.024 -6.384 -11.832 1.00 57.84 99 VAL A C 1
ATOM 816 O O . VAL A 1 99 ? 28.848 -7.444 -11.255 1.00 57.84 99 VAL A O 1
ATOM 819 N N . ASN A 1 100 ? 29.437 -6.321 -13.097 1.00 51.56 100 ASN A N 1
ATOM 820 C CA . ASN A 1 100 ? 30.184 -7.407 -13.715 1.00 51.56 100 ASN A CA 1
ATOM 821 C C . ASN A 1 100 ? 31.662 -7.224 -13.312 1.00 51.56 100 ASN A C 1
ATOM 823 O O . ASN A 1 100 ? 32.345 -6.405 -13.935 1.00 51.56 100 ASN A O 1
ATOM 827 N N . PRO A 1 101 ? 32.184 -7.914 -12.277 1.00 56.00 101 PRO A N 1
ATOM 828 C CA . PRO A 1 101 ? 33.583 -7.768 -11.870 1.00 56.00 101 PRO A CA 1
ATOM 829 C C . PRO A 1 101 ? 34.569 -8.310 -12.920 1.00 56.00 101 PRO A C 1
ATOM 831 O O . PRO A 1 101 ? 35.762 -8.050 -12.817 1.00 56.00 101 PRO A O 1
ATOM 834 N N . ILE A 1 102 ? 34.091 -9.027 -13.946 1.00 55.06 102 ILE A N 1
ATOM 835 C CA . ILE A 1 102 ? 34.930 -9.727 -14.930 1.00 55.06 102 ILE A CA 1
ATOM 836 C C . ILE A 1 102 ? 35.445 -8.788 -16.038 1.00 55.06 102 ILE A C 1
ATOM 838 O O . ILE A 1 102 ? 36.404 -9.113 -16.723 1.00 55.06 102 ILE A O 1
ATOM 842 N N . LYS A 1 103 ? 34.890 -7.578 -16.195 1.00 50.91 103 LYS A N 1
ATOM 843 C CA . LYS A 1 103 ? 35.368 -6.607 -17.204 1.00 50.91 103 LYS A CA 1
ATOM 844 C C . LYS A 1 103 ? 36.557 -5.743 -16.754 1.00 50.91 103 LYS A C 1
ATOM 846 O O . LYS A 1 103 ? 36.868 -4.758 -17.419 1.00 50.91 103 LYS A O 1
ATOM 851 N N . LYS A 1 104 ? 37.181 -6.070 -15.617 1.00 47.78 104 LYS A N 1
ATOM 852 C CA . LYS A 1 104 ? 38.298 -5.308 -15.035 1.00 47.78 104 LYS A CA 1
ATOM 853 C C . LYS A 1 104 ? 39.623 -6.086 -14.998 1.00 47.78 104 LYS A C 1
ATOM 855 O O . LYS A 1 104 ? 40.504 -5.703 -14.230 1.00 47.78 104 LYS A O 1
ATOM 860 N N . LEU A 1 105 ? 39.749 -7.152 -15.791 1.00 42.53 105 LEU A N 1
ATOM 861 C CA . LEU A 1 105 ? 41.022 -7.827 -16.041 1.00 42.53 105 LEU A CA 1
ATOM 862 C C . LEU A 1 105 ? 41.419 -7.669 -17.509 1.00 42.53 105 LEU A C 1
ATOM 864 O O . LEU A 1 105 ? 40.527 -7.875 -18.363 1.00 42.53 105 LEU A O 1
#

Secondary structure (DSSP, 8-state):
------HHHHHHHHHHHHHHHHHHHHGGGGGS--TT-HHHHHHHHHHTHHHHHHHHHHHHHHT-S---HHHHHHHHHHHHHHHHHHHHHHHHHHHHHH--GGGG-

InterPro domains:
  IPR002656 Acyltransferase 3 domain [PF01757] (7-98)

Sequence (105 aa):
MRKVRNINLDLLKVLACVGVVLLHTTMGGFKDTGSWNLLTYLYYLGTYSIPLFFMVNGYLLLGKREITSHYILQKVKWILITVSSWNIIVWLFKRDFTVNPIKKL